Protein AF-A0A317JUS7-F1 (afdb_monomer_lite)

Secondary structure (DSSP, 8-state):
---S--HHHHHHHHHHHHSS-HHHHTT-SPPHHHHHHHTT-SSHHHHHHHHHHHHSS-GGGTS--

Radius of gyration: 15.8 Å; chains: 1; bounding box: 31×23×34 Å

Foldseek 3Di:
DPPPDDQVRQQVVCCVPPVGGPVVVVVPDDDLQVVCVVVPHPGSVRVQVVCCVVVVDGVVVVDDD

pLDDT: mean 91.88, std 8.99, range [51.5, 98.38]

Sequence (65 aa):
AEVGLGQRALHRRSLSLFGYGPKTLARAGTPLAEVAARAGYADQAHLTRDVRELAGVPPTRLLPD

Structure (mmCIF, N/CA/C/O backbone):
data_AF-A0A317JUS7-F1
#
_entry.id   AF-A0A317JUS7-F1
#
loop_
_atom_site.group_PDB
_atom_site.id
_atom_site.type_symbol
_atom_site.label_atom_id
_atom_site.label_alt_id
_atom_site.label_comp_id
_atom_site.label_asym_id
_atom_site.label_entity_id
_atom_site.label_seq_id
_atom_site.pdbx_PDB_ins_code
_atom_site.Cartn_x
_atom_site.Cartn_y
_atom_site.Cartn_z
_atom_site.occupancy
_atom_site.B_iso_or_equiv
_atom_site.auth_seq_id
_atom_site.auth_comp_id
_atom_site.auth_asym_id
_atom_site.auth_atom_id
_atom_site.pdbx_PDB_model_num
ATOM 1 N N . ALA A 1 1 ? 7.814 -12.589 -9.190 1.00 51.50 1 ALA A N 1
ATOM 2 C CA . ALA A 1 1 ? 7.979 -12.894 -10.627 1.00 51.50 1 ALA A CA 1
ATOM 3 C C . ALA A 1 1 ? 9.148 -12.077 -11.168 1.00 51.50 1 ALA A C 1
ATOM 5 O O . ALA A 1 1 ? 9.116 -10.860 -11.037 1.00 51.50 1 ALA A O 1
ATOM 6 N N . GLU A 1 2 ? 10.186 -12.704 -11.729 1.00 63.69 2 GLU A N 1
ATOM 7 C CA . GLU A 1 2 ? 11.227 -11.969 -12.461 1.00 63.69 2 GLU A CA 1
ATOM 8 C C . GLU A 1 2 ? 10.687 -11.601 -13.844 1.00 63.69 2 GLU A C 1
ATOM 10 O O . GLU A 1 2 ? 10.393 -12.465 -14.663 1.00 63.69 2 GLU A O 1
ATOM 15 N N . VAL A 1 3 ? 10.547 -10.307 -14.120 1.00 73.06 3 VAL A N 1
ATOM 16 C CA . VAL A 1 3 ? 9.970 -9.771 -15.369 1.00 73.06 3 VAL A CA 1
ATOM 17 C C . VAL A 1 3 ? 10.859 -9.966 -16.615 1.00 73.06 3 VAL A C 1
ATOM 19 O O . VAL A 1 3 ? 10.647 -9.306 -17.628 1.00 73.06 3 VAL A O 1
ATOM 22 N N . GLY A 1 4 ? 11.881 -10.832 -16.563 1.00 80.06 4 GLY A N 1
ATOM 23 C CA . GLY A 1 4 ? 12.796 -11.119 -17.681 1.00 80.06 4 GLY A CA 1
ATOM 24 C C . GLY A 1 4 ? 13.622 -9.919 -18.171 1.00 80.06 4 GLY A C 1
ATOM 25 O O . GLY A 1 4 ? 14.252 -9.981 -19.225 1.00 80.06 4 GLY A O 1
ATOM 26 N N . LEU A 1 5 ? 13.618 -8.801 -17.437 1.00 85.94 5 LEU A N 1
ATOM 27 C CA . LEU A 1 5 ? 14.337 -7.584 -17.802 1.00 85.94 5 LEU A CA 1
ATOM 28 C C . LEU A 1 5 ? 15.714 -7.559 -17.141 1.00 85.94 5 LEU A C 1
ATOM 30 O O . LEU A 1 5 ? 15.828 -7.510 -15.920 1.00 85.94 5 LEU A O 1
ATOM 34 N N . GLY A 1 6 ? 16.767 -7.470 -17.953 1.00 90.12 6 GLY A N 1
ATOM 35 C CA . GLY A 1 6 ? 18.092 -7.113 -17.450 1.00 90.12 6 GLY A CA 1
ATOM 36 C C . GLY A 1 6 ? 18.119 -5.689 -16.872 1.00 90.12 6 GLY A C 1
ATOM 37 O O . GLY A 1 6 ? 17.369 -4.809 -17.307 1.00 90.12 6 GLY A O 1
ATOM 38 N N . GLN A 1 7 ? 19.038 -5.426 -15.938 1.00 90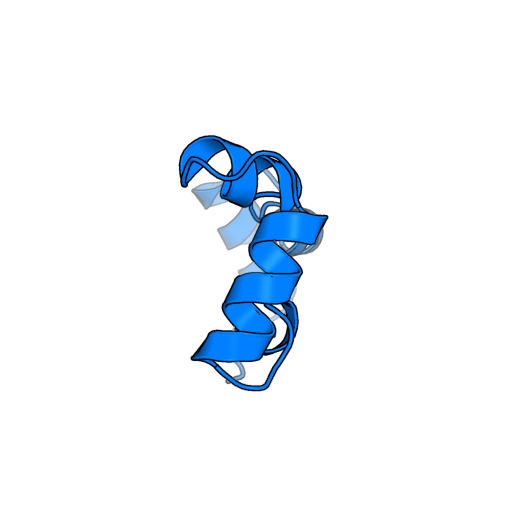.12 7 GLN A N 1
ATOM 39 C CA . GLN A 1 7 ? 19.130 -4.165 -15.182 1.00 90.12 7 GLN A CA 1
ATOM 40 C C . GLN A 1 7 ? 19.116 -2.899 -16.065 1.00 90.12 7 GLN A C 1
ATOM 42 O O . GLN A 1 7 ? 18.414 -1.935 -15.766 1.00 90.12 7 GLN A O 1
ATOM 47 N N . ARG A 1 8 ? 19.840 -2.903 -17.196 1.00 94.38 8 ARG A N 1
ATOM 48 C CA . ARG A 1 8 ? 19.874 -1.772 -18.149 1.00 94.38 8 ARG A CA 1
ATOM 49 C C . ARG A 1 8 ? 18.532 -1.544 -18.849 1.00 94.38 8 ARG A C 1
ATOM 51 O O . ARG A 1 8 ? 18.140 -0.399 -19.068 1.00 94.38 8 ARG A O 1
ATOM 58 N N . ALA A 1 9 ? 17.837 -2.622 -19.214 1.00 94.38 9 ALA A N 1
ATOM 59 C CA . ALA A 1 9 ? 16.529 -2.541 -19.858 1.00 94.38 9 ALA A CA 1
ATOM 60 C C . ALA A 1 9 ? 15.470 -2.021 -18.878 1.00 94.38 9 ALA A C 1
ATOM 62 O O . ALA A 1 9 ? 14.675 -1.157 -19.251 1.00 94.38 9 ALA A O 1
ATOM 63 N N . LEU A 1 10 ? 15.522 -2.481 -17.623 1.00 93.50 10 LEU A N 1
ATOM 64 C CA . LEU A 1 10 ? 14.682 -1.975 -16.541 1.00 93.50 10 LEU A CA 1
ATOM 65 C C . LEU A 1 10 ? 14.926 -0.478 -16.312 1.00 93.50 10 LEU A C 1
ATOM 67 O O . LEU A 1 10 ? 13.985 0.304 -16.358 1.00 93.50 10 LEU A O 1
ATOM 71 N N . HIS A 1 11 ? 16.188 -0.064 -16.171 1.00 94.62 11 HIS A N 1
ATOM 72 C CA . HIS A 1 11 ? 16.540 1.340 -15.960 1.00 94.62 11 HIS A CA 1
ATOM 73 C C . HIS A 1 11 ? 16.028 2.259 -17.078 1.00 94.62 11 HIS A C 1
ATOM 75 O O . HIS A 1 11 ? 15.390 3.275 -16.803 1.00 94.62 11 HIS A O 1
ATOM 81 N N . ARG A 1 12 ? 16.254 1.885 -18.345 1.00 96.06 12 ARG A N 1
ATOM 82 C CA . ARG A 1 12 ? 15.791 2.666 -19.503 1.00 96.06 12 ARG A CA 1
ATOM 83 C C . ARG A 1 12 ? 14.267 2.778 -19.549 1.00 96.06 12 ARG A C 1
ATOM 85 O O . ARG A 1 12 ? 13.753 3.863 -19.804 1.00 96.06 12 ARG A O 1
ATOM 92 N N . ARG A 1 13 ? 13.546 1.679 -19.294 1.00 95.12 13 ARG A N 1
ATOM 93 C CA . ARG A 1 13 ? 12.076 1.697 -19.234 1.00 95.12 13 ARG A CA 1
ATOM 94 C C . ARG A 1 13 ? 11.572 2.579 -18.096 1.00 95.12 13 ARG A C 1
ATOM 96 O O . ARG A 1 13 ? 10.664 3.366 -18.334 1.00 95.12 13 ARG A O 1
ATOM 103 N N . SER A 1 14 ? 12.173 2.495 -16.906 1.00 95.31 14 SER A N 1
ATOM 104 C CA . SER A 1 14 ? 11.766 3.331 -15.774 1.00 95.31 14 SER A CA 1
ATOM 105 C C . SER A 1 14 ? 11.924 4.821 -16.080 1.00 95.31 14 SER A C 1
ATOM 107 O O . SER A 1 14 ? 10.974 5.575 -15.891 1.00 95.31 14 SER A O 1
ATOM 109 N N . LEU A 1 15 ? 13.064 5.233 -16.650 1.00 96.25 15 LEU A N 1
ATOM 110 C CA . LEU A 1 15 ? 13.254 6.626 -17.065 1.00 96.25 15 LEU A CA 1
ATOM 111 C C . LEU A 1 15 ? 12.246 7.051 -18.139 1.00 96.25 15 LEU A C 1
ATOM 113 O O . LEU A 1 15 ? 11.667 8.123 -18.033 1.00 96.25 15 LEU A O 1
ATOM 117 N N . SER A 1 16 ? 12.018 6.213 -19.154 1.00 96.94 16 SER A N 1
ATOM 118 C CA . SER A 1 16 ? 11.126 6.553 -20.268 1.00 96.94 16 SER A CA 1
ATOM 119 C C . SER A 1 16 ? 9.657 6.679 -19.863 1.00 96.94 16 SER A C 1
ATOM 121 O O . SER A 1 16 ? 8.940 7.452 -20.488 1.00 96.94 16 SER A O 1
ATOM 123 N N . LEU A 1 17 ? 9.195 5.885 -18.894 1.00 95.31 17 LEU A N 1
ATOM 124 C CA . LEU A 1 17 ? 7.783 5.841 -18.497 1.00 95.31 17 LEU A CA 1
ATOM 125 C C . LEU A 1 17 ? 7.476 6.749 -17.306 1.00 95.31 17 LEU A C 1
ATOM 127 O O . LEU A 1 17 ? 6.381 7.294 -17.229 1.00 95.31 17 LEU A O 1
ATOM 131 N N . PHE A 1 18 ? 8.427 6.900 -16.382 1.00 92.81 18 PHE A N 1
ATOM 132 C CA . PHE A 1 18 ? 8.193 7.571 -15.102 1.00 92.81 18 PHE A CA 1
ATOM 133 C C . PHE A 1 18 ? 9.132 8.757 -14.847 1.00 92.81 18 PHE A C 1
ATOM 135 O O . PHE A 1 18 ? 8.909 9.512 -13.907 1.00 92.81 18 PHE A O 1
ATOM 142 N N . GLY A 1 19 ? 10.189 8.939 -15.648 1.00 95.19 19 GLY A N 1
ATOM 143 C CA . GLY A 1 19 ? 11.164 10.024 -15.476 1.00 95.19 19 GLY A CA 1
ATOM 144 C C . GLY A 1 19 ? 12.220 9.781 -14.389 1.00 95.19 19 GLY A C 1
ATOM 145 O O . GLY A 1 19 ? 13.097 10.617 -14.190 1.00 95.19 19 GLY A O 1
ATOM 146 N N . TYR A 1 20 ? 12.186 8.636 -13.704 1.00 94.19 20 TYR A N 1
ATOM 147 C CA . TYR A 1 20 ? 13.149 8.262 -12.664 1.00 94.19 20 TYR A CA 1
ATOM 148 C C . TYR A 1 20 ? 13.505 6.771 -12.716 1.00 94.19 20 TYR A C 1
ATOM 150 O O . TYR A 1 20 ? 12.814 5.955 -13.325 1.00 94.19 20 TYR A O 1
ATOM 158 N N . GLY A 1 21 ? 14.633 6.406 -12.103 1.00 94.44 21 GLY A N 1
ATOM 159 C CA . GLY A 1 21 ? 15.140 5.034 -12.114 1.00 94.44 21 GLY A CA 1
ATOM 160 C C . GLY A 1 21 ? 14.285 4.051 -11.294 1.00 94.44 21 GLY A C 1
ATOM 161 O O . GLY A 1 21 ? 13.509 4.460 -10.428 1.00 94.44 21 GLY A O 1
ATOM 162 N N . PRO A 1 22 ? 14.469 2.733 -11.494 1.00 91.31 22 PRO A N 1
ATOM 163 C CA . PRO A 1 22 ? 13.647 1.685 -10.883 1.00 91.31 22 PRO A CA 1
ATOM 164 C C . PRO A 1 22 ? 13.702 1.677 -9.353 1.00 91.31 22 PRO A C 1
ATOM 166 O O . PRO A 1 22 ? 12.722 1.331 -8.705 1.00 91.31 22 PRO A O 1
ATOM 169 N N . LYS A 1 23 ? 14.819 2.108 -8.755 1.00 90.38 23 LYS A N 1
ATOM 170 C CA . LYS A 1 23 ? 14.936 2.233 -7.296 1.00 90.38 23 LYS A CA 1
ATOM 171 C C . LYS A 1 23 ? 14.023 3.325 -6.737 1.00 90.38 23 LYS A C 1
ATOM 173 O O . LYS A 1 23 ? 13.424 3.129 -5.687 1.00 90.38 23 LYS A O 1
ATOM 178 N N . THR A 1 24 ? 13.919 4.458 -7.431 1.00 91.75 24 THR A N 1
ATOM 179 C CA . THR A 1 24 ? 12.992 5.537 -7.070 1.00 91.75 24 THR A CA 1
ATOM 180 C C . THR A 1 24 ? 11.555 5.100 -7.320 1.00 91.75 24 THR A C 1
ATOM 182 O O . THR A 1 24 ? 10.709 5.309 -6.460 1.00 91.75 24 THR A O 1
ATOM 185 N N . LEU A 1 25 ? 11.298 4.404 -8.432 1.00 88.50 25 LEU A N 1
ATOM 186 C CA . LEU A 1 25 ? 9.983 3.832 -8.733 1.00 88.50 25 LEU A CA 1
ATOM 187 C C . LEU A 1 25 ? 9.496 2.877 -7.642 1.00 88.50 25 LEU A C 1
ATOM 189 O O . LEU A 1 25 ? 8.368 3.010 -7.186 1.00 88.50 25 LEU A O 1
ATOM 193 N N . ALA A 1 26 ? 10.360 1.985 -7.152 1.00 84.50 26 ALA A N 1
ATOM 194 C CA . ALA A 1 26 ? 10.035 1.084 -6.045 1.00 84.50 26 ALA A CA 1
ATOM 195 C C . ALA A 1 26 ? 9.698 1.821 -4.732 1.00 84.50 26 ALA A C 1
ATOM 197 O O . ALA A 1 26 ? 9.113 1.242 -3.823 1.00 84.50 26 ALA A O 1
ATOM 198 N N . ARG A 1 27 ? 10.071 3.100 -4.609 1.00 82.75 27 ARG A N 1
ATOM 199 C CA . ARG A 1 27 ? 9.770 3.953 -3.450 1.00 82.75 27 ARG A CA 1
ATOM 200 C C . ARG A 1 27 ? 8.586 4.891 -3.690 1.00 82.75 27 ARG A C 1
ATOM 202 O O . ARG A 1 27 ? 8.161 5.541 -2.745 1.00 82.75 27 ARG A O 1
ATOM 209 N N . ALA A 1 28 ? 8.062 4.965 -4.914 1.00 83.12 28 ALA A N 1
ATOM 210 C CA . ALA A 1 28 ? 7.029 5.921 -5.314 1.00 83.12 28 ALA A CA 1
ATOM 211 C C . ALA A 1 28 ? 5.603 5.528 -4.874 1.00 83.12 28 ALA A C 1
ATOM 213 O O . ALA A 1 28 ? 4.642 6.187 -5.266 1.00 83.12 28 ALA A O 1
ATOM 214 N N . GLY A 1 29 ? 5.445 4.461 -4.082 1.00 84.19 29 GLY A N 1
ATOM 215 C CA . GLY A 1 29 ? 4.152 4.069 -3.524 1.00 84.19 29 GLY A CA 1
ATOM 216 C C . GLY A 1 29 ? 3.572 5.134 -2.588 1.00 84.19 29 GLY A C 1
ATOM 217 O O . GLY A 1 29 ? 4.305 5.877 -1.936 1.00 84.19 29 GLY A O 1
ATOM 218 N N . THR A 1 30 ? 2.242 5.199 -2.505 1.00 90.50 30 THR A N 1
ATOM 219 C CA . THR A 1 30 ? 1.550 6.126 -1.602 1.00 90.50 30 THR A CA 1
ATOM 220 C C . THR A 1 30 ? 1.842 5.761 -0.140 1.00 90.50 30 THR A C 1
ATOM 222 O O . THR A 1 30 ? 1.613 4.612 0.251 1.00 90.50 30 THR A O 1
ATOM 225 N N . PRO A 1 31 ? 2.320 6.701 0.698 1.00 92.19 31 PRO A N 1
ATOM 226 C CA . PRO A 1 31 ? 2.529 6.446 2.120 1.00 92.19 31 PRO A CA 1
ATOM 227 C C . PRO A 1 31 ? 1.231 6.019 2.813 1.00 92.19 31 PRO A C 1
ATOM 229 O O . PRO A 1 31 ? 0.172 6.589 2.557 1.00 92.19 31 PRO A O 1
ATOM 232 N N . LEU A 1 32 ? 1.303 5.068 3.751 1.00 94.00 32 LEU A N 1
ATOM 233 C CA . LEU A 1 32 ? 0.110 4.563 4.450 1.00 94.00 32 LEU A CA 1
ATOM 234 C C . LEU A 1 32 ? -0.668 5.657 5.200 1.00 94.00 32 LEU A C 1
ATOM 236 O O . LEU A 1 32 ? -1.884 5.559 5.313 1.00 94.00 32 LEU A O 1
ATOM 240 N N . ALA A 1 33 ? 0.002 6.709 5.675 1.00 96.06 33 ALA A N 1
ATOM 241 C CA . ALA A 1 33 ? -0.659 7.873 6.263 1.00 96.06 33 ALA A CA 1
ATOM 242 C C . ALA A 1 33 ? -1.529 8.640 5.252 1.00 96.06 33 ALA A C 1
ATOM 244 O O . ALA A 1 33 ? -2.634 9.060 5.582 1.00 96.06 33 ALA A O 1
ATOM 245 N N . GLU A 1 34 ? -1.068 8.781 4.009 1.00 96.94 34 GLU A N 1
ATOM 246 C CA . GLU A 1 34 ? -1.862 9.406 2.951 1.00 96.94 34 GLU A CA 1
ATOM 247 C C . GLU A 1 34 ? -3.008 8.488 2.507 1.00 96.94 34 GLU A C 1
ATOM 249 O O . GLU A 1 34 ? -4.124 8.961 2.298 1.00 96.94 34 GLU A O 1
ATOM 254 N N . VAL A 1 35 ? -2.769 7.171 2.431 1.00 96.00 35 VAL A N 1
ATOM 255 C CA . VAL A 1 35 ? -3.835 6.180 2.195 1.00 96.00 35 VAL A CA 1
ATOM 256 C C . VAL A 1 35 ? -4.916 6.287 3.271 1.00 96.00 35 VAL A C 1
ATOM 258 O O . VAL A 1 35 ? -6.097 6.332 2.937 1.00 96.00 35 VAL A O 1
ATOM 261 N N . ALA A 1 36 ? -4.522 6.383 4.544 1.00 97.75 36 ALA A N 1
ATOM 262 C CA . ALA A 1 36 ? -5.441 6.542 5.665 1.00 97.75 36 ALA A CA 1
ATOM 263 C C . ALA A 1 36 ? -6.303 7.802 5.508 1.00 97.75 36 ALA A C 1
ATOM 265 O O . ALA A 1 36 ? -7.529 7.703 5.528 1.00 97.75 36 ALA A O 1
ATOM 266 N N . ALA A 1 37 ? -5.675 8.953 5.253 1.00 98.19 37 ALA A N 1
ATOM 267 C CA . ALA A 1 37 ? -6.384 10.215 5.061 1.00 98.19 37 ALA A CA 1
ATOM 268 C C . ALA A 1 37 ? -7.367 10.160 3.877 1.00 98.19 37 ALA A C 1
ATOM 270 O O . ALA A 1 37 ? -8.517 10.576 4.004 1.00 98.19 37 ALA A O 1
ATOM 271 N N . ARG A 1 38 ? -6.950 9.597 2.733 1.00 97.81 38 ARG A N 1
ATOM 272 C CA . ARG A 1 38 ? -7.809 9.456 1.542 1.00 97.81 38 ARG A CA 1
ATOM 273 C C . ARG A 1 38 ? -8.979 8.495 1.757 1.00 97.81 38 ARG A C 1
ATOM 275 O O . ARG A 1 38 ? -10.030 8.688 1.156 1.00 97.81 38 ARG A O 1
ATOM 282 N N . ALA A 1 39 ? -8.797 7.473 2.590 1.00 96.50 39 ALA A N 1
ATOM 283 C CA . ALA A 1 39 ? -9.831 6.497 2.923 1.00 96.50 39 ALA A CA 1
ATOM 284 C C . ALA A 1 39 ? -10.742 6.938 4.090 1.00 96.50 39 ALA A C 1
ATOM 286 O O . ALA A 1 39 ? -11.645 6.193 4.458 1.00 96.50 39 ALA A O 1
ATOM 287 N N . GLY A 1 40 ? -10.536 8.136 4.655 1.00 98.00 40 GLY A N 1
ATOM 288 C CA . GLY A 1 40 ? -11.376 8.696 5.721 1.00 98.00 40 GLY A CA 1
ATOM 289 C C . GLY A 1 40 ? -10.976 8.294 7.144 1.00 98.00 40 GLY A C 1
ATOM 290 O O . GLY A 1 40 ? -11.715 8.574 8.087 1.00 98.00 40 GLY A O 1
ATOM 291 N N . TYR A 1 41 ? -9.812 7.669 7.325 1.00 98.19 41 TYR A N 1
ATOM 292 C CA . TYR A 1 41 ? -9.277 7.363 8.650 1.00 98.19 41 TYR A CA 1
ATOM 293 C C . TYR A 1 41 ? -8.626 8.593 9.283 1.00 98.19 41 TYR A C 1
ATOM 295 O O . TYR A 1 41 ? -8.001 9.407 8.604 1.00 98.19 41 TYR A O 1
ATOM 303 N N . ALA A 1 42 ? -8.717 8.681 10.612 1.00 98.00 42 ALA A N 1
ATOM 304 C CA . ALA A 1 42 ? -8.132 9.779 11.383 1.00 98.00 42 ALA A CA 1
ATOM 305 C C . ALA A 1 42 ? -6.599 9.851 11.254 1.00 98.00 42 ALA A C 1
ATOM 3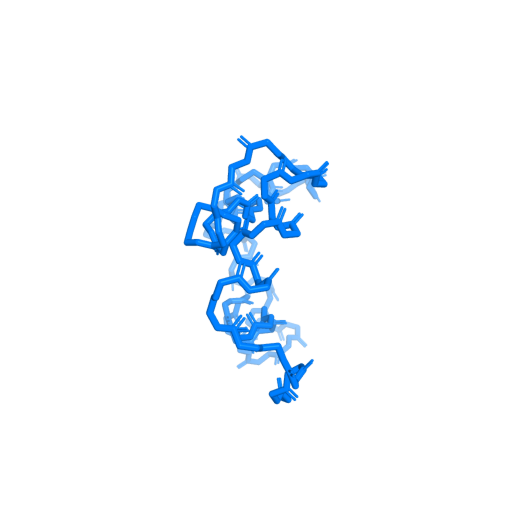07 O O . ALA A 1 42 ? -6.030 10.936 11.185 1.00 98.00 42 ALA A O 1
ATOM 308 N N . ASP A 1 43 ? -5.934 8.693 11.218 1.00 98.25 43 ASP A N 1
ATOM 309 C CA . ASP A 1 43 ? -4.493 8.564 11.035 1.00 98.25 43 ASP A CA 1
ATOM 310 C C . ASP A 1 43 ? -4.123 7.148 10.545 1.00 98.25 43 ASP A C 1
ATOM 312 O O . ASP A 1 43 ? -4.966 6.256 10.396 1.00 98.25 43 ASP A O 1
ATOM 316 N N . GLN A 1 44 ? -2.830 6.920 10.308 1.00 98.00 44 GLN A N 1
ATOM 317 C CA . GLN A 1 44 ? -2.313 5.611 9.902 1.00 98.00 44 GLN A CA 1
ATOM 318 C C . GLN A 1 44 ? -2.529 4.515 10.961 1.00 98.00 44 GLN A C 1
ATOM 320 O O . GLN A 1 44 ? -2.670 3.339 10.610 1.00 98.00 44 GLN A O 1
ATOM 325 N N . ALA A 1 45 ? -2.503 4.853 12.252 1.00 98.19 45 ALA A N 1
ATOM 326 C CA . ALA A 1 45 ? -2.639 3.877 13.327 1.00 98.19 45 ALA A CA 1
ATOM 327 C C . ALA A 1 45 ? -4.077 3.353 13.428 1.00 98.19 45 ALA A C 1
ATOM 329 O O . ALA A 1 45 ? -4.254 2.173 13.726 1.00 98.19 45 ALA A O 1
ATOM 330 N N . HIS A 1 46 ? -5.072 4.196 13.146 1.00 98.25 46 HIS A N 1
ATOM 331 C CA . HIS A 1 46 ? -6.471 3.809 12.982 1.00 98.25 46 HIS A CA 1
ATOM 332 C C . HIS A 1 46 ? -6.610 2.828 11.811 1.00 98.25 46 HIS A C 1
ATOM 334 O O . HIS A 1 46 ? -6.968 1.679 12.046 1.00 98.25 46 HIS A O 1
ATOM 340 N N . LEU A 1 47 ? -6.176 3.205 10.599 1.00 98.19 47 LEU A N 1
ATOM 341 C CA . LEU A 1 47 ? -6.178 2.303 9.433 1.00 98.19 47 LEU A CA 1
ATOM 342 C C . LEU A 1 47 ? -5.507 0.952 9.744 1.00 98.19 47 LEU A C 1
ATOM 344 O O . LEU A 1 47 ? -5.992 -0.108 9.364 1.00 98.19 47 LEU A O 1
ATOM 348 N N . THR A 1 48 ? -4.363 0.976 10.430 1.00 97.94 48 THR A N 1
ATOM 349 C CA . THR A 1 48 ? -3.608 -0.245 10.744 1.00 97.94 48 THR A CA 1
ATOM 350 C C . THR A 1 48 ? -4.358 -1.168 11.706 1.00 97.94 48 THR A C 1
ATOM 352 O O . THR A 1 48 ? -4.199 -2.386 11.604 1.00 97.94 48 THR A O 1
ATOM 355 N N . ARG A 1 49 ? -5.136 -0.623 12.650 1.00 98.38 49 ARG A N 1
ATOM 356 C CA . ARG A 1 49 ? -5.961 -1.426 13.564 1.00 98.38 49 ARG A CA 1
ATOM 357 C C . ARG A 1 49 ? -7.093 -2.103 12.804 1.00 98.38 49 ARG A C 1
ATOM 359 O O . ARG A 1 49 ? -7.186 -3.323 12.880 1.00 98.38 49 ARG A O 1
ATOM 366 N N . ASP A 1 50 ? -7.828 -1.352 11.995 1.00 98.12 50 ASP A N 1
ATOM 367 C CA . ASP A 1 50 ? -8.955 -1.879 11.221 1.00 98.12 50 ASP A CA 1
ATOM 368 C C . ASP A 1 50 ? -8.503 -2.937 10.215 1.00 98.12 50 ASP A C 1
ATOM 370 O O . ASP A 1 50 ? -9.097 -4.004 10.117 1.00 98.12 50 ASP A O 1
ATOM 374 N N . VAL A 1 51 ? -7.384 -2.716 9.517 1.00 98.06 51 VAL A N 1
ATOM 375 C CA . VAL A 1 51 ? -6.840 -3.732 8.600 1.00 98.06 51 VAL A CA 1
ATOM 376 C C . VAL A 1 51 ? -6.424 -5.001 9.349 1.00 98.06 51 VAL A C 1
ATOM 378 O O . VAL A 1 51 ? -6.634 -6.101 8.842 1.00 98.06 51 VAL A O 1
ATOM 381 N N . ARG A 1 52 ? -5.883 -4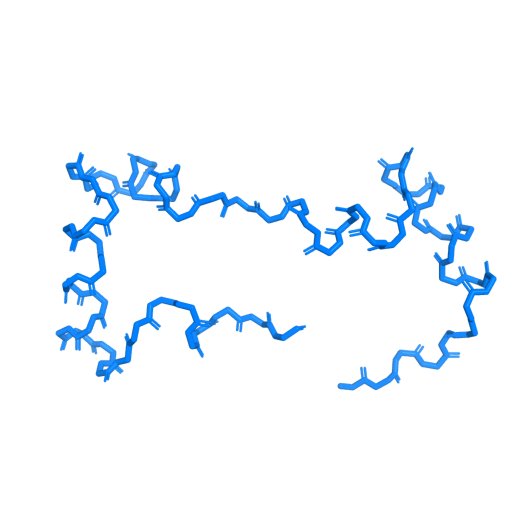.891 10.567 1.00 98.12 52 ARG A N 1
ATOM 382 C CA . ARG A 1 52 ? -5.584 -6.076 11.388 1.00 98.12 52 ARG A CA 1
ATOM 383 C C . ARG A 1 52 ? -6.846 -6.791 11.852 1.00 98.12 52 ARG A C 1
ATOM 385 O O . ARG A 1 52 ? -6.837 -8.015 11.886 1.00 98.12 52 ARG A O 1
ATOM 392 N N . GLU A 1 53 ? -7.892 -6.055 12.199 1.00 98.19 53 GLU A N 1
ATOM 393 C CA . GLU A 1 53 ? -9.179 -6.624 12.599 1.00 98.19 53 GLU A CA 1
ATOM 394 C C . GLU A 1 53 ? -9.860 -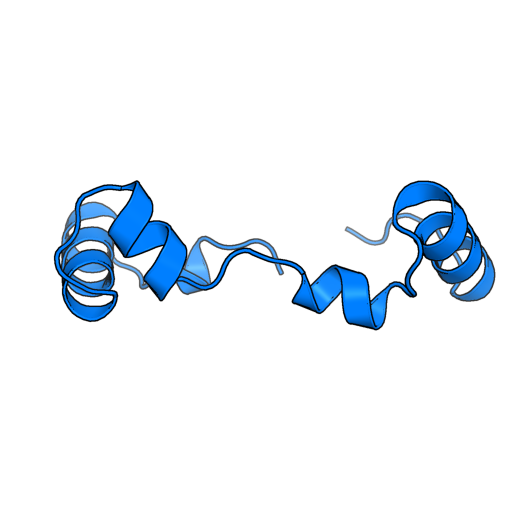7.347 11.430 1.00 98.19 53 GLU A C 1
ATOM 396 O O . GLU A 1 53 ? -10.310 -8.479 11.580 1.00 98.19 53 GLU A O 1
ATOM 401 N N . LEU A 1 54 ? -9.863 -6.733 10.245 1.00 97.38 54 LEU A N 1
ATOM 402 C CA . LEU A 1 54 ? -10.562 -7.242 9.065 1.00 97.38 54 LEU A CA 1
ATOM 403 C C . LEU A 1 54 ? -9.775 -8.317 8.304 1.00 97.38 54 LEU A C 1
ATOM 405 O O . LEU A 1 54 ? -10.361 -9.282 7.819 1.00 97.38 54 LEU A O 1
ATOM 409 N N . ALA A 1 55 ? -8.457 -8.152 8.163 1.00 96.50 55 ALA A N 1
ATOM 410 C CA . ALA A 1 55 ? -7.605 -9.017 7.340 1.00 96.50 55 ALA A CA 1
ATOM 411 C C . ALA A 1 55 ? -6.622 -9.881 8.152 1.00 96.50 55 ALA A C 1
ATOM 413 O O . ALA A 1 55 ? -5.910 -10.703 7.576 1.00 96.50 55 ALA A O 1
ATOM 414 N N . GLY A 1 56 ? -6.529 -9.695 9.474 1.00 97.88 56 GLY A N 1
ATOM 415 C CA . GLY A 1 56 ? -5.645 -10.472 10.357 1.00 97.88 56 GLY A CA 1
ATOM 416 C C . GLY A 1 56 ? -4.149 -10.137 10.253 1.00 97.88 56 GLY A C 1
ATOM 417 O O . GLY A 1 56 ? -3.333 -10.700 10.984 1.00 97.88 56 GLY A O 1
ATOM 418 N N . VAL A 1 57 ? -3.755 -9.222 9.364 1.00 97.69 57 VAL A N 1
ATOM 419 C CA . VAL A 1 57 ? -2.356 -8.843 9.102 1.00 97.69 57 VAL A CA 1
ATOM 420 C C . VAL A 1 57 ? -2.227 -7.324 8.950 1.00 97.69 57 VAL A C 1
ATOM 422 O O . VAL A 1 57 ? -3.208 -6.663 8.632 1.00 97.69 57 VAL A O 1
ATOM 425 N N . PRO A 1 58 ? -1.048 -6.716 9.187 1.00 95.31 58 PRO A N 1
ATOM 426 C CA . PRO A 1 58 ? -0.860 -5.287 8.931 1.00 95.31 58 PRO A CA 1
ATOM 427 C C . PRO A 1 58 ? -0.944 -4.956 7.425 1.00 95.31 58 PRO A C 1
ATOM 429 O O . PRO A 1 58 ? -0.597 -5.809 6.607 1.0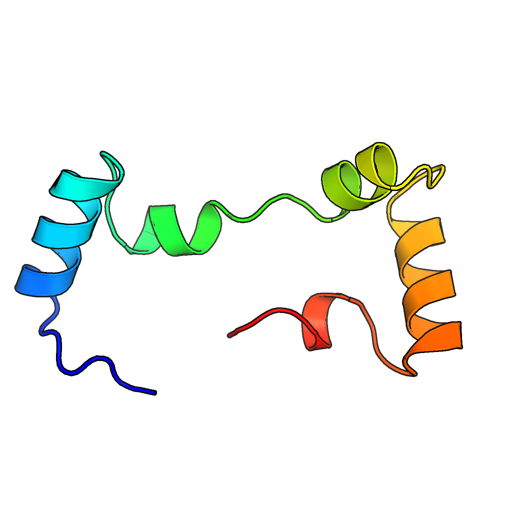0 95.31 58 PRO A O 1
ATOM 432 N N . PRO A 1 59 ? -1.271 -3.702 7.043 1.00 93.44 59 PRO A N 1
ATOM 433 C CA . PRO A 1 59 ? -1.375 -3.288 5.638 1.00 93.44 59 PRO A CA 1
ATOM 434 C C . PRO A 1 59 ? -0.131 -3.606 4.801 1.00 93.44 59 PRO A C 1
ATOM 436 O O . PRO A 1 59 ? -0.242 -3.977 3.641 1.00 93.44 59 PRO A O 1
ATOM 439 N N . THR A 1 60 ? 1.062 -3.527 5.395 1.00 91.88 60 THR A N 1
ATOM 440 C CA . THR A 1 60 ? 2.333 -3.806 4.711 1.00 91.88 60 THR A CA 1
ATOM 441 C C . THR A 1 60 ? 2.478 -5.248 4.224 1.00 91.88 60 THR A C 1
ATOM 443 O O . THR A 1 60 ? 3.218 -5.470 3.279 1.00 91.88 60 THR A O 1
ATOM 446 N N . ARG A 1 61 ? 1.772 -6.220 4.824 1.00 94.31 61 ARG A N 1
ATOM 447 C CA . ARG A 1 61 ? 1.722 -7.624 4.359 1.00 94.31 61 ARG A CA 1
ATOM 448 C C . ARG A 1 61 ? 0.801 -7.822 3.151 1.00 94.31 61 ARG A C 1
ATOM 450 O O . ARG A 1 61 ? 0.854 -8.880 2.537 1.00 94.31 61 ARG A O 1
ATOM 457 N N . LEU A 1 62 ? -0.067 -6.850 2.869 1.00 89.81 62 LEU A N 1
ATOM 458 C CA . LEU A 1 62 ? -0.988 -6.858 1.730 1.00 89.81 62 LEU A CA 1
ATOM 459 C C . LEU A 1 62 ? -0.416 -6.107 0.522 1.00 89.81 62 LEU A C 1
ATOM 461 O O . LEU A 1 62 ? -0.965 -6.199 -0.574 1.00 89.81 62 LEU A O 1
ATOM 465 N N . LEU A 1 63 ? 0.657 -5.336 0.724 1.00 86.25 63 LEU A N 1
ATOM 466 C CA . LEU A 1 63 ? 1.346 -4.645 -0.354 1.00 86.25 63 LEU A CA 1
ATOM 467 C C . LEU A 1 63 ? 2.200 -5.643 -1.149 1.00 86.25 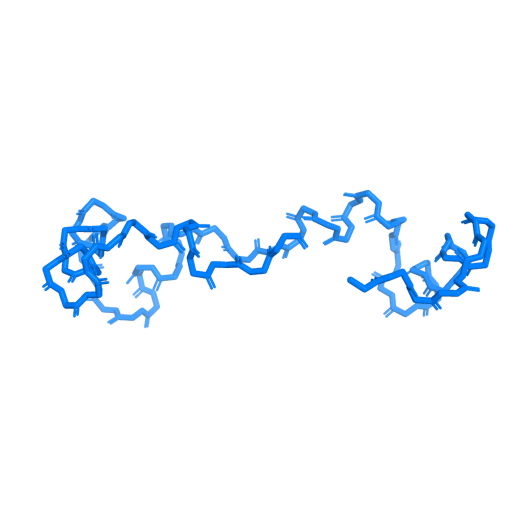63 LEU A C 1
ATOM 469 O O . LEU A 1 63 ? 2.747 -6.574 -0.558 1.00 86.25 63 LEU A O 1
ATOM 473 N N . PRO A 1 64 ? 2.313 -5.463 -2.474 1.00 77.00 64 PRO A N 1
ATOM 474 C CA . PRO A 1 64 ? 3.230 -6.257 -3.280 1.00 77.00 64 PRO A CA 1
ATOM 475 C C . PRO A 1 64 ? 4.686 -6.028 -2.840 1.00 77.00 64 PRO A C 1
ATOM 477 O O . PRO A 1 64 ? 5.043 -4.907 -2.469 1.00 77.00 64 PRO A O 1
ATOM 480 N N . ASP A 1 65 ? 5.493 -7.094 -2.907 1.00 65.12 65 ASP A N 1
ATOM 481 C CA . ASP A 1 65 ? 6.950 -7.070 -2.684 1.00 65.12 65 ASP A CA 1
ATOM 482 C C . ASP A 1 65 ? 7.704 -6.234 -3.737 1.00 65.12 65 ASP A C 1
ATOM 484 O O . ASP A 1 65 ? 7.335 -6.299 -4.938 1.00 65.12 65 ASP A O 1
#

Organism: NCBI:txid1450148

InterPro domains:
  IPR009057 Homedomain-like superfamily [SSF46689] (24-62)
  IPR018060 AraC-like, DNA binding HTH domain [PS01124] (25-65)